Protein AF-A0A8T8WEG1-F1 (afdb_monomer)

pLDDT: mean 83.77, std 10.53, range [53.22, 94.75]

InterPro domains:
  IPR043717 Domain of unknown function DUF5658 [PF18902] (30-83)

Sequence (140 aa):
MSQRSRNYRRIRFRSVDRRNRTFLVSGLTLLVVSKIADVVTTAVGLLFIPGITELNPIAQSVFQSMGTVVGVVVFGFTVVFCTATVVELGGCELYRQTGSEAATVCLRFGAYGTLSMIYSYAAYQNAVLIADNVSIWLLL

Secondary structure (DSSP, 8-state):
--HHHHHHHHHHHHHHHHHHHHHHHHHHHHHHHHHHHHHHHHHHHHHHSTT---S-HHHHHHHHHH-HHHHHHHHHHHHHHHHHHHHHHHHHHHHHHH--HHHHHHHHHHHHHHHHHHHHHHHHHHHHHHHHHHHHHHH-

Nearest PDB structures (foldseek):
  7drw-assembly1_e  TM=4.491E-01  e=2.113E+00  Homo sapiens
  6dfk-assembly2_J  TM=4.274E-01  e=5.823E+00  Plasmodium falciparum 3D7
  6dfk-assembly1_F  TM=4.259E-01  e=5.520E+00  Plasmodium falciparum 3D7

Mean predicted aligned error: 7.97 Å

Solvent-accessible surface area (backbone atoms only — not comparable to full-atom values): 7390 Å² total; per-residue (Å²): 138,60,74,66,61,56,52,55,51,52,54,50,51,58,58,47,55,53,51,54,50,50,55,50,53,52,33,52,48,48,30,50,53,21,41,49,48,22,42,52,28,50,46,49,35,56,74,74,38,90,88,54,72,73,84,50,67,69,60,39,53,41,20,72,74,60,36,56,65,56,23,43,51,52,52,50,50,50,50,55,52,51,49,52,51,53,52,50,54,50,30,52,50,47,28,72,74,66,72,36,63,69,58,30,48,51,50,45,48,52,54,30,47,53,52,22,52,52,28,43,50,51,20,49,53,36,46,49,56,44,52,56,56,52,52,55,64,75,74,109

Structure (m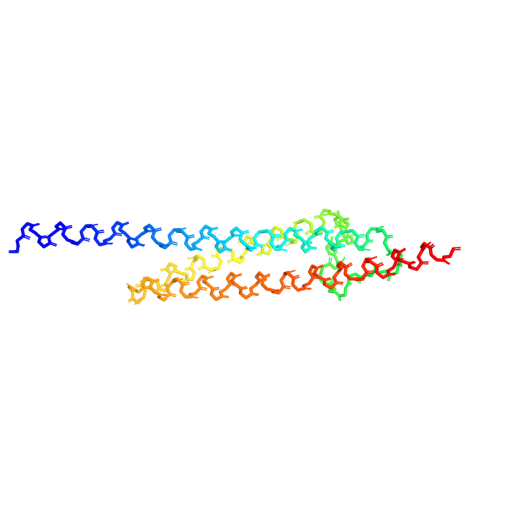mCIF, N/CA/C/O backbone):
data_AF-A0A8T8WEG1-F1
#
_entry.id   AF-A0A8T8WEG1-F1
#
loop_
_atom_site.group_PDB
_atom_site.id
_atom_site.type_symbol
_atom_site.label_atom_id
_atom_site.label_alt_id
_atom_site.label_comp_id
_atom_site.label_asym_id
_atom_site.label_entity_id
_atom_site.label_seq_id
_atom_site.pdbx_PDB_ins_code
_atom_site.Cartn_x
_atom_site.Cartn_y
_atom_site.Cartn_z
_atom_site.occupancy
_atom_site.B_iso_or_equiv
_atom_site.auth_seq_id
_atom_site.auth_comp_id
_atom_site.auth_asym_id
_atom_site.auth_atom_id
_atom_site.pdbx_PDB_model_num
ATOM 1 N N . MET A 1 1 ? -37.596 -0.923 33.090 1.00 57.31 1 MET A N 1
ATOM 2 C CA . MET A 1 1 ? -36.658 -0.638 31.972 1.00 57.31 1 MET A CA 1
ATOM 3 C C . MET A 1 1 ? -37.467 -0.483 30.677 1.00 57.31 1 MET A C 1
ATOM 5 O O . MET A 1 1 ? -38.020 -1.461 30.198 1.00 57.31 1 MET A O 1
ATOM 9 N N . SER A 1 2 ? -37.649 0.751 30.187 1.00 71.12 2 SER A N 1
ATOM 10 C CA . SER A 1 2 ? -38.663 1.121 29.174 1.00 71.12 2 SER A CA 1
ATOM 11 C C . SER A 1 2 ? -38.315 0.680 27.739 1.00 71.12 2 SER A C 1
ATOM 13 O O . SER A 1 2 ? -37.160 0.759 27.319 1.00 71.12 2 SER A O 1
ATOM 15 N N . GLN A 1 3 ? -39.321 0.266 26.957 1.00 69.06 3 GLN A N 1
ATOM 16 C CA . GLN A 1 3 ? -39.212 -0.110 25.535 1.00 69.06 3 GLN A CA 1
ATOM 17 C C . GLN A 1 3 ? -38.513 0.965 24.675 1.00 69.06 3 GLN A C 1
ATOM 19 O O . GLN A 1 3 ? -37.761 0.628 23.758 1.00 69.06 3 GLN A O 1
ATOM 24 N N . ARG A 1 4 ? -38.671 2.256 25.015 1.00 66.69 4 ARG A N 1
ATOM 25 C CA . ARG A 1 4 ? -37.979 3.368 24.335 1.00 66.69 4 ARG A CA 1
ATOM 26 C C . ARG A 1 4 ? -36.458 3.280 24.481 1.00 66.69 4 ARG A C 1
ATOM 28 O O . ARG A 1 4 ? -35.743 3.474 23.504 1.00 66.69 4 ARG A O 1
ATOM 35 N N . SER A 1 5 ? -35.955 2.904 25.658 1.00 66.00 5 SER A N 1
ATOM 36 C CA . SER A 1 5 ? -34.513 2.754 25.913 1.00 66.00 5 SER A CA 1
ATOM 37 C C . SER A 1 5 ? -33.874 1.653 25.055 1.00 66.00 5 SER A C 1
ATOM 39 O O . SER A 1 5 ? -32.745 1.814 24.588 1.00 66.00 5 SER A O 1
ATOM 41 N N . ARG A 1 6 ? -34.600 0.558 24.784 1.00 68.00 6 ARG A N 1
ATOM 42 C CA . ARG A 1 6 ? -34.120 -0.527 23.910 1.00 68.00 6 ARG A CA 1
ATOM 43 C C . ARG A 1 6 ? -34.058 -0.104 22.439 1.00 68.00 6 ARG A C 1
ATOM 45 O O . ARG A 1 6 ? -33.089 -0.441 21.762 1.00 68.00 6 ARG A O 1
ATOM 52 N N . ASN A 1 7 ? -35.037 0.668 21.963 1.00 70.44 7 ASN A N 1
ATOM 53 C CA . ASN A 1 7 ? -35.056 1.162 20.582 1.00 70.44 7 ASN A CA 1
ATOM 54 C C . ASN A 1 7 ? -33.944 2.182 20.304 1.00 70.44 7 ASN A C 1
ATOM 56 O O . ASN A 1 7 ? -33.243 2.048 19.302 1.00 70.44 7 ASN A O 1
ATOM 60 N N . TYR A 1 8 ? -33.693 3.124 21.220 1.00 62.91 8 TYR A N 1
ATOM 61 C CA . TYR A 1 8 ? -32.563 4.054 21.085 1.00 62.91 8 TYR A CA 1
ATOM 62 C C . TYR A 1 8 ? -31.212 3.330 21.023 1.00 62.91 8 TYR A C 1
ATOM 64 O O . TYR A 1 8 ? -30.354 3.691 20.216 1.00 62.91 8 TYR A O 1
ATOM 72 N N . ARG A 1 9 ? -31.032 2.271 21.826 1.00 62.31 9 ARG A N 1
ATOM 73 C CA . ARG A 1 9 ? -29.798 1.473 21.827 1.00 62.31 9 ARG A CA 1
ATOM 74 C C . ARG A 1 9 ? -29.574 0.756 20.489 1.00 62.31 9 ARG A C 1
ATOM 76 O O . ARG A 1 9 ? -28.463 0.798 19.972 1.00 62.31 9 ARG A O 1
ATOM 83 N N . ARG A 1 10 ? -30.624 0.172 19.893 1.00 62.31 10 ARG A N 1
ATOM 84 C CA . ARG A 1 10 ? -30.539 -0.485 18.572 1.00 62.31 10 ARG A CA 1
ATOM 85 C C . ARG A 1 10 ? -30.214 0.488 17.443 1.00 62.31 10 ARG A C 1
ATOM 87 O O . ARG A 1 10 ? -29.379 0.171 16.604 1.00 62.31 10 ARG A O 1
ATOM 94 N N . ILE A 1 11 ? -30.856 1.657 17.414 1.00 65.88 11 ILE A N 1
ATOM 95 C CA . ILE A 1 11 ? -30.629 2.655 16.356 1.00 65.88 11 ILE A CA 1
ATOM 96 C C . ILE A 1 11 ? -29.197 3.195 16.435 1.00 65.88 11 ILE A C 1
ATOM 98 O O . ILE A 1 11 ? -28.525 3.294 15.406 1.00 65.88 11 ILE A O 1
ATOM 102 N N . ARG A 1 12 ? -28.699 3.464 17.653 1.00 61.81 12 ARG A N 1
ATOM 103 C CA . ARG A 1 12 ? -27.315 3.902 17.863 1.00 61.81 12 ARG A CA 1
ATOM 104 C C . ARG A 1 12 ? -26.330 2.840 17.362 1.00 61.81 12 ARG A C 1
ATOM 106 O O . ARG A 1 12 ? -25.537 3.178 16.493 1.00 61.81 12 ARG A O 1
ATOM 113 N N . PHE A 1 13 ? -26.468 1.576 17.778 1.00 60.12 13 PHE A N 1
ATOM 114 C CA . PHE A 1 13 ? -25.635 0.461 17.288 1.00 60.12 13 PHE A CA 1
ATOM 115 C C . PHE A 1 13 ? -25.612 0.359 15.754 1.00 60.12 13 PHE A C 1
ATOM 117 O O . PHE A 1 13 ? -24.545 0.296 15.156 1.00 60.12 13 PHE A O 1
ATOM 124 N N . ARG A 1 14 ? -26.775 0.436 15.093 1.00 61.75 14 ARG A N 1
ATOM 125 C CA . ARG A 1 14 ? -26.871 0.321 13.624 1.00 61.75 14 ARG A CA 1
ATOM 126 C C . ARG A 1 14 ? -26.184 1.466 12.871 1.00 61.75 14 ARG A C 1
ATOM 128 O O . ARG A 1 14 ? -25.600 1.252 11.814 1.00 61.75 14 ARG A O 1
ATOM 135 N N . SER A 1 15 ? -26.287 2.694 13.384 1.00 61.50 15 SER A N 1
ATOM 136 C CA . SER A 1 15 ? -25.651 3.878 12.775 1.00 61.50 15 SER A CA 1
ATOM 137 C C . SER A 1 15 ? -24.132 3.919 12.962 1.00 61.50 15 SER A C 1
ATOM 139 O O . SER A 1 15 ? -23.415 4.582 12.214 1.00 61.50 15 SER A O 1
ATOM 141 N N . VAL A 1 16 ? -23.669 3.239 14.000 1.00 60.19 16 VAL A N 1
ATOM 142 C CA . VAL A 1 16 ? -22.292 3.228 14.463 1.00 60.19 16 VAL A CA 1
ATOM 143 C C . VAL A 1 16 ? -21.512 2.134 13.704 1.00 60.19 16 VAL A C 1
ATOM 145 O O . VAL A 1 16 ? -20.536 2.457 13.029 1.00 60.19 16 VAL A O 1
ATOM 148 N N . ASP A 1 17 ? -22.097 0.939 13.566 1.00 68.44 17 ASP A N 1
ATOM 149 C CA . ASP A 1 17 ? -21.622 -0.143 12.683 1.00 68.44 17 ASP A CA 1
ATOM 150 C C . ASP A 1 17 ? -21.486 0.302 11.207 1.00 68.44 17 ASP A C 1
ATOM 152 O O . ASP A 1 17 ? -20.470 0.080 10.542 1.00 68.44 17 ASP A O 1
ATOM 156 N N . ARG A 1 18 ? -22.465 1.070 10.699 1.00 67.75 18 ARG A N 1
ATOM 157 C CA . ARG A 1 18 ? -22.395 1.652 9.345 1.00 67.75 18 ARG A CA 1
ATOM 158 C C . ARG A 1 18 ? -21.197 2.577 9.146 1.00 67.75 18 ARG A C 1
ATOM 160 O O . ARG A 1 18 ? -20.566 2.509 8.097 1.00 67.75 18 ARG A O 1
ATOM 167 N N . ARG A 1 19 ? -20.898 3.449 10.114 1.00 67.12 19 ARG A N 1
ATOM 168 C CA . ARG A 1 19 ? -19.780 4.401 10.004 1.00 67.12 19 ARG A CA 1
ATOM 169 C C . ARG A 1 19 ? -18.447 3.673 9.969 1.00 67.12 19 ARG A C 1
ATOM 171 O O . ARG A 1 19 ? -17.616 3.979 9.120 1.00 67.12 19 ARG A O 1
ATOM 178 N N . ASN A 1 20 ? -18.280 2.684 10.840 1.00 70.50 20 ASN A N 1
ATOM 179 C CA . ASN A 1 20 ? -17.052 1.907 10.929 1.00 70.50 20 ASN A CA 1
ATOM 180 C C . ASN A 1 20 ? -16.738 1.182 9.609 1.00 70.50 20 ASN A C 1
ATOM 182 O O . ASN A 1 20 ? -15.605 1.193 9.129 1.00 70.50 20 ASN A O 1
ATOM 186 N N . ARG A 1 21 ? -17.779 0.633 8.969 1.00 74.81 21 ARG A N 1
ATOM 187 C CA . ARG A 1 21 ? -17.667 -0.034 7.671 1.00 74.81 21 ARG A CA 1
A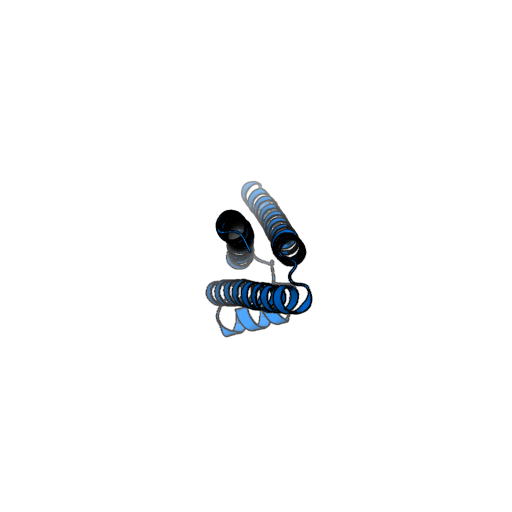TOM 188 C C . ARG A 1 21 ? -17.293 0.923 6.538 1.00 74.81 21 ARG A C 1
ATOM 190 O O . ARG A 1 21 ? -16.510 0.545 5.674 1.00 74.81 21 ARG A O 1
ATOM 197 N N . THR A 1 22 ? -17.801 2.156 6.543 1.00 76.69 22 THR A N 1
ATOM 198 C CA . THR A 1 22 ? -17.437 3.150 5.522 1.00 76.69 22 THR A CA 1
ATOM 199 C C . THR A 1 22 ? -15.956 3.516 5.592 1.00 76.69 22 THR A C 1
ATOM 201 O O . THR A 1 22 ? -15.307 3.534 4.552 1.00 76.69 22 THR A O 1
ATOM 204 N N . PHE A 1 23 ? -15.409 3.750 6.793 1.00 75.56 23 PHE A N 1
ATOM 205 C CA . PHE A 1 23 ? -13.984 4.070 6.970 1.00 75.56 23 PHE A CA 1
ATOM 206 C C . PHE A 1 23 ? -13.062 2.900 6.628 1.00 75.56 23 PHE A C 1
ATOM 208 O O . PHE A 1 23 ? -11.984 3.110 6.079 1.00 75.56 23 PHE A O 1
ATOM 215 N N . LEU A 1 24 ? -13.494 1.672 6.921 1.00 80.25 24 LEU A N 1
ATOM 216 C CA . LEU A 1 24 ? -12.780 0.467 6.509 1.00 80.25 24 LEU A CA 1
ATOM 217 C C . LEU A 1 24 ? -12.695 0.385 4.984 1.00 80.25 24 LEU A C 1
ATOM 219 O O . LEU A 1 24 ? -11.605 0.256 4.436 1.00 80.25 24 LEU A O 1
ATOM 223 N N . VAL A 1 25 ? -13.835 0.496 4.294 1.00 84.88 25 VAL A N 1
ATOM 224 C CA . VAL A 1 25 ? -13.878 0.366 2.831 1.00 84.88 25 VAL A CA 1
ATOM 225 C C . VAL A 1 25 ? -13.096 1.491 2.165 1.00 84.88 25 VAL A C 1
ATOM 227 O O . VAL A 1 25 ? -12.301 1.214 1.272 1.00 84.88 25 VAL A O 1
ATOM 230 N N . SER A 1 26 ? -13.272 2.743 2.594 1.00 86.56 26 SER A N 1
ATOM 231 C CA . SER A 1 26 ? -12.564 3.872 1.984 1.00 86.56 26 SER A CA 1
ATOM 232 C C . SER A 1 26 ? -11.058 3.828 2.249 1.00 86.56 26 SER A C 1
ATOM 234 O O . SER A 1 26 ? -10.285 4.020 1.314 1.00 86.56 26 SER A O 1
ATOM 236 N N . GLY A 1 27 ? -10.635 3.518 3.479 1.00 86.44 27 GLY A N 1
ATOM 237 C CA . GLY A 1 27 ? -9.221 3.407 3.845 1.00 86.44 27 GLY A CA 1
ATOM 238 C C . GLY A 1 27 ? -8.514 2.271 3.109 1.00 86.44 27 GLY A C 1
ATOM 239 O O . GLY A 1 27 ? -7.457 2.486 2.521 1.00 86.44 27 GLY A O 1
ATOM 240 N N . LEU A 1 28 ? -9.131 1.088 3.057 1.00 88.88 28 LEU A N 1
ATOM 241 C CA . LEU A 1 28 ? -8.589 -0.047 2.311 1.00 88.88 28 LEU A CA 1
ATOM 242 C C . LEU A 1 28 ? -8.547 0.234 0.805 1.00 88.88 28 LEU A C 1
ATOM 244 O O . LEU A 1 28 ? -7.560 -0.086 0.153 1.00 88.88 28 LEU A O 1
ATOM 248 N N . THR A 1 29 ? -9.586 0.865 0.251 1.00 91.19 29 THR A N 1
ATOM 249 C CA . THR A 1 29 ? -9.605 1.245 -1.171 1.00 91.19 29 THR A CA 1
ATOM 250 C C . THR A 1 29 ? -8.459 2.199 -1.493 1.00 91.19 29 THR A C 1
ATOM 252 O O . THR A 1 29 ? -7.748 1.994 -2.471 1.00 91.19 29 THR A O 1
ATOM 255 N N . LEU A 1 30 ? -8.238 3.213 -0.653 1.00 91.44 30 LEU A N 1
ATOM 256 C CA . LEU A 1 30 ? -7.162 4.186 -0.832 1.00 91.44 30 LEU A CA 1
ATOM 257 C C . LEU A 1 30 ? -5.771 3.526 -0.729 1.00 91.44 30 LEU A C 1
ATOM 259 O O . LEU A 1 30 ? -4.887 3.826 -1.534 1.00 91.44 30 LEU A O 1
ATOM 263 N N . LEU A 1 31 ? -5.606 2.559 0.178 1.00 91.81 31 LEU A N 1
ATOM 264 C CA . LEU A 1 31 ? -4.392 1.744 0.287 1.00 91.81 31 LEU A CA 1
ATOM 265 C C . LEU A 1 31 ? -4.148 0.902 -0.970 1.00 91.81 31 LEU A C 1
ATOM 267 O O . LEU A 1 31 ? -3.039 0.878 -1.495 1.00 91.81 31 LEU A O 1
ATOM 271 N N . VAL A 1 32 ? -5.183 0.228 -1.472 1.00 92.12 32 VAL A N 1
ATOM 272 C CA . VAL A 1 32 ? -5.087 -0.602 -2.678 1.00 92.12 32 VAL A CA 1
ATOM 273 C C . VAL A 1 32 ? -4.730 0.254 -3.890 1.00 92.12 32 VAL A C 1
ATOM 275 O O . VAL A 1 32 ? -3.807 -0.088 -4.620 1.00 92.12 32 VAL A O 1
ATOM 278 N N . VAL A 1 33 ? -5.414 1.383 -4.091 1.00 94.00 33 VAL A N 1
ATOM 279 C CA . VAL A 1 33 ? -5.167 2.274 -5.235 1.00 94.00 33 VAL A CA 1
ATOM 280 C C . VAL A 1 33 ? -3.753 2.850 -5.192 1.00 94.00 33 VAL A C 1
ATOM 282 O O . VAL A 1 33 ? -3.041 2.783 -6.193 1.00 94.00 33 VAL A O 1
ATOM 285 N N . SER A 1 34 ? -3.318 3.365 -4.038 1.00 91.75 34 SER A N 1
ATOM 286 C CA . SER A 1 34 ? -1.955 3.892 -3.886 1.00 91.75 34 SER A CA 1
ATOM 287 C C . SER A 1 34 ? -0.898 2.807 -4.092 1.00 91.75 34 SER A C 1
ATOM 289 O O . SER A 1 34 ? 0.106 3.053 -4.757 1.00 91.75 34 SER A O 1
ATOM 291 N N . LYS A 1 35 ? -1.145 1.579 -3.616 1.00 92.75 35 LYS A N 1
ATOM 292 C CA . LYS A 1 35 ? -0.221 0.467 -3.844 1.00 92.75 35 LYS A CA 1
ATOM 293 C C . LYS A 1 35 ? -0.196 -0.006 -5.295 1.00 92.75 35 LYS A C 1
ATOM 295 O O . LYS A 1 35 ? 0.868 -0.375 -5.775 1.00 92.75 35 LYS A O 1
ATOM 300 N N . ILE A 1 36 ? -1.323 0.012 -6.006 1.00 92.19 36 ILE A N 1
ATOM 301 C CA . ILE A 1 36 ? -1.352 -0.288 -7.445 1.00 92.19 36 ILE A CA 1
ATOM 302 C C . ILE A 1 36 ? -0.516 0.740 -8.211 1.00 92.19 36 ILE A C 1
ATOM 304 O O . ILE A 1 36 ? 0.282 0.347 -9.056 1.00 92.19 36 ILE A O 1
ATOM 308 N N . ALA A 1 37 ? -0.655 2.033 -7.901 1.00 91.69 37 ALA A N 1
ATOM 309 C CA . ALA A 1 37 ? 0.153 3.077 -8.530 1.00 91.69 37 ALA A CA 1
ATOM 310 C C . ALA A 1 37 ? 1.657 2.861 -8.284 1.00 91.69 37 ALA A C 1
ATOM 312 O O . ALA A 1 37 ? 2.455 2.917 -9.220 1.00 91.69 37 ALA A O 1
ATOM 313 N N . ASP A 1 38 ? 2.034 2.540 -7.047 1.00 91.94 38 ASP A N 1
ATOM 314 C CA . ASP A 1 38 ? 3.405 2.176 -6.676 1.00 91.94 38 ASP A CA 1
ATOM 315 C C . ASP A 1 38 ? 3.900 0.956 -7.471 1.00 91.94 38 ASP A C 1
ATOM 317 O O . ASP A 1 38 ? 4.881 1.053 -8.197 1.00 91.94 38 ASP A O 1
ATOM 321 N N . VAL A 1 39 ? 3.152 -0.152 -7.466 1.00 90.69 39 VAL A N 1
ATOM 322 C CA . VAL A 1 39 ? 3.476 -1.380 -8.218 1.00 90.69 39 VAL A CA 1
ATOM 323 C C . VAL A 1 39 ? 3.672 -1.112 -9.709 1.00 90.69 39 VAL A C 1
ATOM 325 O O . VAL A 1 39 ? 4.640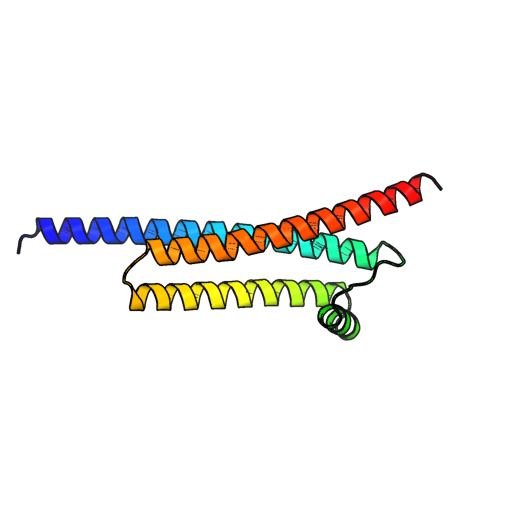 -1.593 -10.296 1.00 90.69 39 VAL A O 1
ATOM 328 N N . VAL A 1 40 ? 2.771 -0.346 -10.330 1.00 90.62 40 VAL A N 1
ATOM 329 C CA . VAL A 1 40 ? 2.854 -0.017 -11.758 1.00 90.62 40 VAL A CA 1
ATOM 330 C C . VAL A 1 40 ? 4.100 0.814 -12.042 1.00 90.62 40 VAL A C 1
ATOM 332 O O . VAL A 1 40 ? 4.861 0.474 -12.943 1.00 90.62 40 VAL A O 1
ATOM 335 N N . THR A 1 41 ? 4.337 1.874 -11.271 1.00 88.81 41 THR A N 1
ATOM 336 C CA . THR A 1 41 ? 5.496 2.752 -11.484 1.00 88.81 41 THR A CA 1
ATOM 337 C C . THR A 1 41 ? 6.818 2.030 -11.219 1.00 88.81 41 THR A C 1
ATOM 339 O O . THR A 1 41 ? 7.746 2.175 -12.009 1.00 88.81 41 THR A O 1
ATOM 342 N N . THR A 1 42 ? 6.902 1.172 -10.199 1.00 89.56 42 THR A N 1
ATOM 343 C CA . THR A 1 42 ? 8.079 0.323 -9.955 1.00 89.56 42 THR 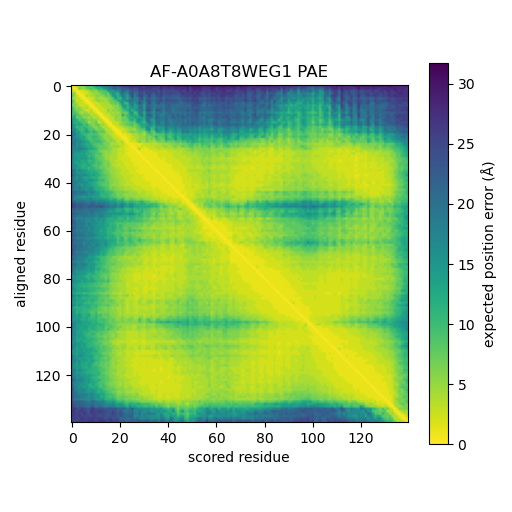A CA 1
ATOM 344 C C . THR A 1 42 ? 8.312 -0.657 -11.101 1.00 89.56 42 THR A C 1
ATOM 346 O O . THR A 1 42 ? 9.426 -0.753 -11.612 1.00 89.56 42 THR A O 1
ATOM 349 N N . ALA A 1 43 ? 7.272 -1.367 -11.549 1.00 88.44 43 ALA A N 1
ATOM 350 C CA . ALA A 1 43 ? 7.400 -2.321 -12.646 1.00 88.44 43 ALA A CA 1
ATOM 351 C C . ALA A 1 43 ? 7.839 -1.631 -13.945 1.00 88.44 43 ALA A C 1
ATOM 353 O O . ALA A 1 43 ? 8.730 -2.129 -14.627 1.00 88.44 43 ALA A O 1
ATOM 354 N N . VAL A 1 44 ? 7.260 -0.469 -14.267 1.00 87.56 44 VAL A N 1
ATOM 355 C CA . VAL A 1 44 ? 7.652 0.320 -15.442 1.00 87.56 44 VAL A CA 1
ATOM 356 C C . VAL A 1 44 ? 9.104 0.786 -15.324 1.00 87.56 44 VAL A C 1
ATOM 358 O O . VAL A 1 44 ? 9.876 0.586 -16.260 1.00 87.56 44 VAL A O 1
ATOM 361 N N . GLY A 1 45 ? 9.498 1.346 -14.177 1.00 86.19 45 GLY A N 1
ATOM 362 C CA . GLY A 1 45 ? 10.864 1.820 -13.954 1.00 86.19 45 GLY A CA 1
ATOM 363 C C . GLY A 1 45 ? 11.906 0.710 -14.107 1.00 86.19 45 GLY A C 1
ATOM 364 O O . GLY A 1 45 ? 12.890 0.891 -14.815 1.00 86.19 45 GLY A O 1
ATOM 365 N N . LEU A 1 46 ? 11.656 -0.463 -13.519 1.00 86.81 46 LEU A N 1
ATOM 366 C CA . LEU A 1 46 ? 12.587 -1.595 -13.567 1.00 86.81 46 LEU A CA 1
ATOM 367 C C . LEU A 1 46 ? 12.648 -2.294 -14.933 1.00 86.81 46 LEU A C 1
ATOM 369 O O . LEU A 1 46 ? 13.669 -2.891 -15.261 1.00 86.81 46 LEU A O 1
ATOM 373 N N . LEU A 1 47 ? 11.562 -2.283 -15.711 1.00 86.62 47 LEU A N 1
ATOM 374 C CA . LEU A 1 47 ? 11.522 -2.960 -17.011 1.00 86.62 47 LEU A CA 1
ATOM 375 C C . LEU A 1 47 ? 12.066 -2.106 -18.152 1.00 86.62 47 LEU A C 1
ATOM 377 O O . LEU A 1 47 ? 12.693 -2.645 -19.061 1.00 86.62 47 LEU A O 1
ATOM 381 N N . PHE A 1 48 ? 11.773 -0.806 -18.140 1.00 82.56 48 PHE A N 1
ATOM 382 C CA . PHE A 1 48 ? 11.987 0.049 -19.307 1.00 82.56 48 PHE A CA 1
ATOM 383 C C . PHE A 1 48 ? 13.156 1.019 -19.158 1.00 82.56 48 PHE A C 1
ATOM 385 O O . PHE A 1 48 ? 13.584 1.578 -20.164 1.00 82.56 48 PHE A O 1
ATOM 392 N N . ILE A 1 49 ? 13.695 1.213 -17.948 1.00 80.12 49 ILE A N 1
ATOM 393 C CA . ILE A 1 49 ? 14.790 2.161 -17.723 1.00 80.12 49 ILE A CA 1
ATOM 394 C C . ILE A 1 49 ? 16.072 1.397 -17.390 1.00 80.12 49 ILE A C 1
ATOM 396 O O . ILE A 1 49 ? 16.220 0.880 -16.278 1.00 80.12 49 ILE A O 1
ATOM 400 N N . PRO A 1 50 ? 17.023 1.315 -18.336 1.00 75.06 50 PRO A N 1
ATOM 401 C CA . PRO A 1 50 ? 18.277 0.620 -18.101 1.00 75.06 50 PRO A CA 1
ATOM 402 C C . PRO A 1 50 ? 19.072 1.306 -16.982 1.00 75.06 50 PRO A C 1
ATOM 404 O O . PRO A 1 50 ? 19.237 2.522 -16.975 1.00 75.06 50 PRO A O 1
ATOM 407 N N . GLY A 1 51 ? 19.576 0.511 -16.036 1.00 74.19 51 GLY A N 1
ATOM 408 C CA . GLY A 1 51 ? 20.384 0.991 -14.909 1.00 74.19 51 GLY A CA 1
ATOM 409 C C . GLY A 1 51 ? 19.602 1.310 -13.631 1.00 74.19 51 GLY A C 1
ATOM 410 O O . GLY A 1 51 ? 20.229 1.476 -12.587 1.00 74.19 51 GLY A O 1
ATOM 411 N N . ILE A 1 52 ? 18.263 1.328 -13.661 1.00 78.00 52 ILE A N 1
ATOM 412 C CA . ILE A 1 52 ? 17.460 1.394 -12.433 1.00 78.00 52 ILE A CA 1
ATOM 413 C C . ILE A 1 52 ? 17.357 -0.006 -11.825 1.00 78.00 52 ILE A C 1
ATOM 415 O O . ILE A 1 52 ? 16.900 -0.954 -12.462 1.00 78.00 52 ILE A O 1
ATOM 419 N N . THR A 1 53 ? 17.765 -0.131 -10.564 1.00 79.94 53 THR A N 1
ATOM 420 C CA . THR A 1 53 ? 17.662 -1.372 -9.791 1.00 79.94 53 THR A CA 1
ATOM 421 C C . THR A 1 53 ? 16.930 -1.136 -8.482 1.00 79.94 53 THR A C 1
ATOM 423 O O . THR A 1 53 ? 17.085 -0.087 -7.859 1.00 79.94 53 THR A O 1
ATOM 426 N N . GLU A 1 54 ? 16.184 -2.144 -8.034 1.00 81.88 54 GLU A N 1
ATOM 427 C CA . GLU A 1 54 ? 15.528 -2.131 -6.729 1.00 81.88 54 GLU A CA 1
ATOM 428 C C . GLU A 1 54 ? 16.572 -2.023 -5.605 1.00 81.88 54 GLU A C 1
ATOM 430 O O . GLU A 1 54 ? 17.460 -2.869 -5.496 1.00 81.88 54 GLU A O 1
ATOM 435 N N . LEU A 1 55 ? 16.463 -0.984 -4.770 1.00 83.62 55 LEU A N 1
ATOM 436 C CA . LEU A 1 55 ? 17.391 -0.738 -3.656 1.00 83.62 55 LEU A CA 1
ATOM 437 C C . LEU A 1 55 ? 17.133 -1.658 -2.459 1.00 83.62 55 LEU A C 1
ATOM 439 O O . LEU A 1 55 ? 18.025 -1.880 -1.642 1.00 83.62 55 LEU A O 1
ATOM 443 N N . ASN A 1 56 ? 15.910 -2.173 -2.321 1.00 82.06 56 ASN A N 1
ATOM 444 C CA . ASN A 1 56 ? 15.565 -3.079 -1.239 1.00 82.06 56 ASN A CA 1
ATOM 445 C C . ASN A 1 56 ? 16.078 -4.500 -1.557 1.00 82.06 56 ASN A C 1
ATOM 447 O O . ASN A 1 56 ? 15.530 -5.149 -2.452 1.00 82.06 56 ASN A O 1
ATOM 451 N N . PRO A 1 57 ? 17.057 -5.039 -0.800 1.00 83.88 57 PRO A N 1
ATOM 452 C CA . PRO A 1 57 ? 17.665 -6.337 -1.101 1.00 83.88 57 PRO A CA 1
ATOM 453 C C . PRO A 1 57 ? 16.664 -7.496 -1.004 1.00 83.88 57 PRO A C 1
ATOM 455 O O . PRO A 1 57 ? 16.774 -8.484 -1.729 1.00 83.88 57 PRO A O 1
ATOM 458 N N . ILE A 1 58 ? 15.648 -7.369 -0.143 1.00 86.12 58 ILE A N 1
ATOM 459 C CA . ILE A 1 58 ? 14.592 -8.377 -0.011 1.00 86.12 58 ILE A CA 1
ATOM 460 C C . ILE A 1 58 ? 13.737 -8.382 -1.277 1.00 86.12 58 ILE A C 1
ATOM 462 O O . ILE A 1 58 ? 13.547 -9.436 -1.883 1.00 86.12 58 ILE A O 1
ATOM 466 N N . ALA A 1 59 ? 13.265 -7.213 -1.711 1.00 82.38 59 ALA A N 1
ATOM 467 C CA . ALA A 1 59 ? 12.467 -7.093 -2.929 1.00 82.38 59 ALA A CA 1
ATOM 468 C C . ALA A 1 59 ? 13.267 -7.538 -4.163 1.00 82.38 59 ALA A C 1
ATOM 470 O O . ALA A 1 59 ? 12.770 -8.320 -4.970 1.00 82.38 59 ALA A O 1
ATOM 471 N N . GLN A 1 60 ? 14.545 -7.162 -4.242 1.00 85.75 60 GLN A N 1
ATOM 472 C CA . GLN A 1 60 ? 15.445 -7.599 -5.304 1.00 85.75 60 GLN A CA 1
ATOM 473 C C . GLN A 1 60 ? 15.566 -9.131 -5.372 1.00 85.75 60 GLN A C 1
ATOM 475 O O . GLN A 1 60 ? 15.458 -9.699 -6.458 1.00 85.75 60 GLN A O 1
ATOM 480 N N . SER A 1 61 ? 15.719 -9.816 -4.232 1.00 86.56 61 SER A N 1
ATOM 481 C CA . SER A 1 61 ? 15.786 -11.287 -4.192 1.00 86.56 61 SER A CA 1
ATOM 482 C C . SER A 1 61 ? 14.501 -11.958 -4.705 1.00 86.56 61 SER A C 1
ATOM 484 O O . SER A 1 61 ? 14.541 -12.964 -5.421 1.00 86.56 61 SER A O 1
ATOM 486 N N . VAL A 1 62 ? 13.343 -11.365 -4.405 1.00 86.19 62 VAL A N 1
ATOM 487 C CA . VAL A 1 62 ? 12.039 -11.838 -4.885 1.00 86.19 62 VAL A CA 1
ATOM 488 C C . VAL A 1 62 ? 11.919 -11.620 -6.395 1.00 86.19 62 VAL A C 1
ATOM 490 O O . VAL A 1 62 ? 11.469 -12.505 -7.118 1.00 86.19 62 VAL A O 1
ATOM 493 N N . PHE A 1 63 ? 12.374 -10.475 -6.902 1.00 88.25 63 PHE A N 1
ATOM 494 C CA . PHE A 1 63 ? 12.307 -10.157 -8.331 1.00 88.25 63 PHE A CA 1
ATOM 495 C C . PHE A 1 63 ? 13.246 -11.039 -9.155 1.00 88.25 63 PHE A C 1
ATOM 497 O O . PHE A 1 63 ? 12.884 -11.457 -10.251 1.00 88.25 63 PHE A O 1
ATOM 504 N N . GLN A 1 64 ? 14.418 -11.379 -8.617 1.00 85.75 64 GLN A N 1
ATOM 505 C CA .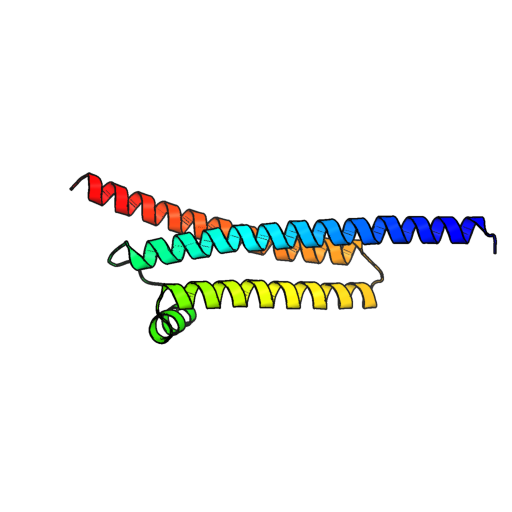 GLN A 1 64 ? 15.353 -12.304 -9.260 1.00 85.75 64 GLN A CA 1
ATOM 506 C C . GLN A 1 64 ? 14.820 -13.740 -9.305 1.00 85.75 64 GLN A C 1
ATOM 508 O O . GLN A 1 64 ? 15.048 -14.442 -10.285 1.00 85.75 64 GLN A O 1
ATOM 513 N N . SER A 1 65 ? 14.105 -14.179 -8.267 1.00 88.69 65 SER A N 1
ATOM 514 C CA . SER A 1 65 ? 13.581 -15.550 -8.188 1.00 88.69 65 SER A CA 1
ATOM 515 C C . SER A 1 65 ? 12.279 -15.758 -8.966 1.00 88.69 65 SER A C 1
ATOM 517 O O . SER A 1 65 ? 12.083 -16.824 -9.544 1.00 88.69 65 SER A O 1
ATOM 519 N N . MET A 1 66 ? 11.392 -14.760 -9.000 1.00 87.69 66 MET A N 1
ATOM 520 C CA . MET A 1 66 ? 10.054 -14.880 -9.603 1.00 87.69 66 MET A CA 1
ATOM 521 C C . MET A 1 66 ? 9.904 -14.117 -10.929 1.00 87.69 66 MET A C 1
ATOM 523 O O . MET A 1 66 ? 8.892 -14.265 -11.612 1.00 87.69 66 MET A O 1
ATOM 527 N N . GLY A 1 67 ? 10.890 -13.296 -11.293 1.00 87.56 67 GLY A N 1
ATOM 528 C CA . GLY A 1 67 ? 10.786 -12.295 -12.351 1.00 87.56 67 GLY A CA 1
ATOM 529 C C . GLY A 1 67 ? 10.174 -10.988 -11.838 1.00 87.56 67 GLY A C 1
ATOM 530 O O . GLY A 1 67 ? 9.303 -10.990 -10.969 1.00 87.56 67 GLY A O 1
ATOM 531 N N . THR A 1 68 ? 10.613 -9.854 -12.392 1.00 85.62 68 THR A N 1
ATOM 532 C CA . THR A 1 68 ? 10.267 -8.506 -11.906 1.00 85.62 68 THR A CA 1
ATOM 533 C C . THR A 1 68 ? 8.760 -8.275 -11.805 1.00 85.62 68 THR A C 1
ATOM 535 O O . THR A 1 68 ? 8.270 -7.903 -10.746 1.00 85.62 68 THR A O 1
ATOM 538 N N . VAL A 1 69 ? 7.993 -8.544 -12.868 1.00 86.38 69 VAL A N 1
ATOM 539 C CA . VAL A 1 69 ? 6.540 -8.276 -12.877 1.00 86.38 69 VAL A CA 1
ATOM 540 C C . VAL A 1 69 ? 5.810 -9.106 -11.826 1.00 86.38 69 VAL A C 1
ATOM 542 O O . VAL A 1 69 ? 5.051 -8.568 -11.022 1.00 86.38 69 VAL A O 1
ATOM 545 N N . VAL A 1 70 ? 6.056 -10.418 -11.810 1.00 86.88 70 VAL A N 1
ATOM 546 C CA . VAL A 1 70 ? 5.400 -11.337 -10.872 1.00 86.88 70 VAL A CA 1
ATOM 547 C C . VAL A 1 70 ? 5.817 -11.009 -9.442 1.00 86.88 70 VAL A C 1
ATOM 549 O O . VAL A 1 70 ? 4.963 -10.917 -8.564 1.00 86.88 70 VAL A O 1
ATOM 552 N N . GLY A 1 71 ? 7.106 -10.763 -9.215 1.00 86.94 71 GLY A N 1
ATOM 553 C CA . GLY A 1 71 ? 7.646 -10.415 -7.910 1.00 86.94 71 GLY A CA 1
ATOM 554 C C . GLY A 1 71 ? 7.057 -9.119 -7.350 1.00 86.94 71 GLY A C 1
ATOM 555 O O . GLY A 1 71 ? 6.619 -9.109 -6.202 1.00 86.94 71 GLY A O 1
ATOM 556 N N . VAL A 1 72 ? 6.963 -8.050 -8.152 1.00 87.75 72 VAL A N 1
ATOM 557 C CA . VAL A 1 72 ? 6.375 -6.767 -7.717 1.00 87.75 72 VAL A CA 1
ATOM 558 C C . VAL A 1 72 ? 4.888 -6.941 -7.376 1.00 87.75 72 VAL A C 1
ATOM 560 O O . VAL A 1 72 ? 4.434 -6.438 -6.347 1.00 87.75 72 VAL A O 1
ATOM 563 N N . VAL A 1 73 ? 4.131 -7.698 -8.180 1.00 90.12 73 VAL A N 1
ATOM 564 C CA . VAL A 1 73 ? 2.703 -7.962 -7.922 1.00 90.12 73 VAL A CA 1
ATOM 565 C C . VAL A 1 73 ? 2.506 -8.795 -6.656 1.00 90.12 73 VAL A C 1
ATOM 567 O O . VAL A 1 73 ? 1.705 -8.420 -5.799 1.00 90.12 73 VAL A O 1
ATOM 570 N N . VAL A 1 74 ? 3.244 -9.899 -6.502 1.00 90.31 74 VAL A N 1
ATOM 571 C CA . VAL A 1 74 ? 3.154 -10.778 -5.324 1.00 90.31 74 VAL A CA 1
ATOM 572 C C . VAL A 1 74 ? 3.550 -10.024 -4.061 1.00 90.31 74 VAL A C 1
ATOM 574 O O . VAL A 1 74 ? 2.845 -10.098 -3.052 1.00 90.31 74 VAL A O 1
ATOM 577 N N . PHE A 1 75 ? 4.639 -9.257 -4.112 1.00 88.12 75 PHE A N 1
ATOM 578 C CA . PHE A 1 75 ? 5.097 -8.469 -2.977 1.00 88.12 75 PHE A CA 1
ATOM 579 C C . PHE A 1 75 ? 4.084 -7.374 -2.621 1.00 88.12 75 PHE A C 1
ATOM 581 O O . PHE A 1 75 ? 3.713 -7.226 -1.457 1.00 88.12 75 PHE A O 1
ATOM 588 N N . GLY A 1 76 ? 3.556 -6.661 -3.622 1.00 89.00 76 GLY A N 1
ATOM 589 C CA . GLY A 1 76 ? 2.525 -5.643 -3.429 1.00 89.00 76 GLY A CA 1
ATOM 590 C C . GLY A 1 76 ? 1.242 -6.201 -2.813 1.00 89.00 76 GLY A C 1
ATOM 591 O O . GLY A 1 76 ? 0.739 -5.641 -1.836 1.00 89.00 76 GLY A O 1
ATOM 592 N N . PHE A 1 77 ? 0.756 -7.335 -3.322 1.00 91.25 77 PHE A N 1
ATOM 593 C CA . PHE A 1 77 ? -0.406 -8.031 -2.773 1.00 91.25 77 PHE A CA 1
ATOM 594 C C . PHE A 1 77 ? -0.170 -8.486 -1.330 1.00 91.25 77 PHE A C 1
ATOM 596 O O . PHE A 1 77 ? -1.005 -8.236 -0.461 1.00 91.25 77 PHE A O 1
ATOM 603 N N . THR A 1 78 ? 0.983 -9.104 -1.062 1.00 92.88 78 THR A N 1
ATOM 604 C CA . THR A 1 78 ? 1.350 -9.602 0.272 1.00 92.88 78 THR A CA 1
ATOM 605 C C . THR A 1 78 ? 1.353 -8.475 1.294 1.00 92.88 78 THR A C 1
ATOM 607 O O . THR A 1 78 ? 0.791 -8.621 2.376 1.00 92.88 78 THR A O 1
ATOM 610 N N . VAL A 1 79 ? 1.928 -7.324 0.943 1.00 91.00 79 VAL A N 1
ATOM 611 C CA . VAL A 1 79 ? 1.965 -6.153 1.823 1.00 91.00 79 VAL A CA 1
ATOM 612 C C . VAL A 1 79 ? 0.554 -5.658 2.145 1.00 91.00 79 VAL A C 1
ATOM 614 O O . VAL A 1 79 ? 0.222 -5.525 3.320 1.00 91.00 79 VAL A O 1
ATOM 617 N N . VAL A 1 80 ? -0.307 -5.463 1.139 1.00 93.31 80 VAL A N 1
ATOM 618 C CA . VAL A 1 80 ? -1.698 -5.020 1.361 1.00 93.31 80 VAL A CA 1
ATOM 619 C C . VAL A 1 80 ? -2.468 -6.020 2.219 1.00 93.31 80 VAL A C 1
ATOM 621 O O . VAL A 1 80 ? -3.158 -5.620 3.156 1.00 93.31 80 VAL A O 1
ATOM 624 N N . PHE A 1 81 ? -2.332 -7.315 1.932 1.00 94.38 81 PHE A N 1
ATOM 625 C CA . PHE A 1 81 ? -3.006 -8.377 2.671 1.00 94.38 81 PHE A CA 1
ATOM 626 C C . PHE A 1 81 ? -2.558 -8.435 4.138 1.00 94.38 81 PHE A C 1
ATOM 628 O O . PHE A 1 81 ? -3.398 -8.464 5.043 1.00 94.38 81 PHE A O 1
ATOM 635 N N . CYS A 1 82 ? -1.247 -8.399 4.390 1.00 94.19 82 CYS A N 1
ATOM 636 C CA . CYS A 1 82 ? -0.685 -8.385 5.739 1.00 94.19 82 CYS A CA 1
ATOM 637 C C . CYS A 1 82 ? -1.110 -7.130 6.506 1.00 94.19 82 CYS A C 1
ATOM 639 O O . CYS A 1 82 ? -1.559 -7.240 7.645 1.00 94.19 82 CYS A O 1
ATOM 641 N N . THR A 1 83 ? -1.040 -5.950 5.883 1.00 92.25 83 THR A N 1
ATOM 642 C CA . THR A 1 83 ? -1.503 -4.697 6.491 1.00 92.25 83 THR A CA 1
ATOM 643 C C . THR A 1 83 ? -2.978 -4.775 6.858 1.00 92.25 83 THR A C 1
ATOM 645 O O . THR A 1 83 ? -3.321 -4.502 8.005 1.00 92.25 83 THR A O 1
ATOM 648 N N . ALA A 1 84 ? -3.846 -5.165 5.921 1.00 92.12 84 ALA A N 1
ATOM 649 C CA . ALA A 1 84 ? -5.276 -5.287 6.184 1.00 92.12 84 ALA A CA 1
ATOM 650 C C . ALA A 1 84 ? -5.532 -6.263 7.340 1.00 92.12 84 ALA A C 1
ATOM 652 O O . ALA A 1 84 ? -6.244 -5.939 8.283 1.00 92.12 84 ALA A O 1
ATOM 653 N N . THR A 1 85 ? -4.871 -7.420 7.334 1.00 93.31 85 THR A N 1
ATOM 654 C CA . THR A 1 85 ? -5.013 -8.417 8.402 1.00 93.31 85 THR A CA 1
ATOM 655 C C . THR A 1 85 ? -4.599 -7.856 9.763 1.00 93.31 85 THR A C 1
ATOM 657 O O . THR A 1 85 ? -5.360 -7.952 10.723 1.00 93.31 85 THR A O 1
ATOM 660 N N . VAL A 1 86 ? -3.425 -7.225 9.861 1.00 94.75 86 VAL A N 1
ATOM 661 C CA . VAL A 1 86 ? -2.913 -6.665 11.124 1.00 94.75 86 VAL A CA 1
ATOM 662 C C . VAL A 1 86 ? -3.802 -5.532 11.635 1.00 94.75 86 VAL A C 1
ATOM 664 O O . VAL A 1 86 ? -4.137 -5.505 12.818 1.00 94.75 86 VAL A O 1
ATOM 667 N N . VAL A 1 87 ? -4.210 -4.614 10.758 1.00 93.19 87 VAL A N 1
ATOM 668 C CA . VAL A 1 87 ? -5.046 -3.465 11.132 1.00 93.19 87 VAL A CA 1
ATOM 669 C C . VAL A 1 87 ? -6.429 -3.919 11.583 1.00 93.19 87 VAL A C 1
ATOM 671 O O . VAL A 1 87 ? -6.942 -3.413 12.580 1.00 93.19 87 VAL A O 1
ATOM 674 N N . GLU A 1 88 ? -7.029 -4.892 10.899 1.00 90.12 88 GLU A N 1
ATOM 675 C CA . GLU A 1 88 ? -8.361 -5.382 11.247 1.00 90.12 88 GLU A CA 1
ATOM 676 C C . GLU A 1 88 ? -8.352 -6.247 12.511 1.00 90.12 88 GLU A C 1
ATOM 678 O O . GLU A 1 88 ? -9.197 -6.047 13.38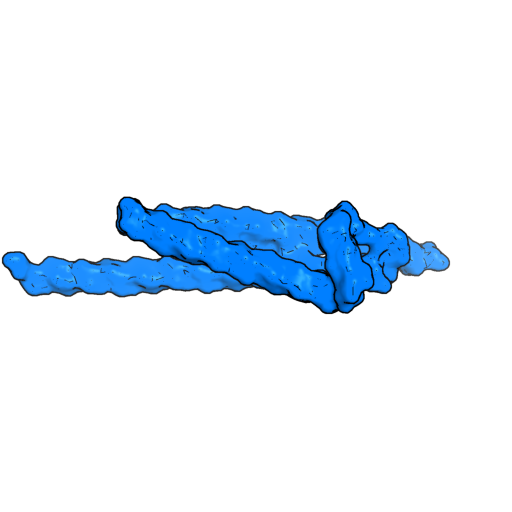5 1.00 90.12 88 GLU A O 1
ATOM 683 N N . LEU A 1 89 ? -7.371 -7.142 12.678 1.00 92.94 89 LEU A N 1
ATOM 684 C CA . LEU A 1 89 ? -7.213 -7.905 13.922 1.00 92.94 89 LEU A CA 1
ATOM 685 C C . LEU A 1 89 ? -6.910 -6.981 15.107 1.00 92.94 89 LEU A C 1
ATOM 687 O O . LEU A 1 89 ? -7.531 -7.111 16.163 1.00 92.94 89 LEU A O 1
ATOM 691 N N . GLY A 1 90 ? -6.022 -6.003 14.917 1.00 91.31 90 GLY A N 1
ATOM 692 C CA . GLY A 1 90 ? -5.729 -4.979 15.917 1.00 91.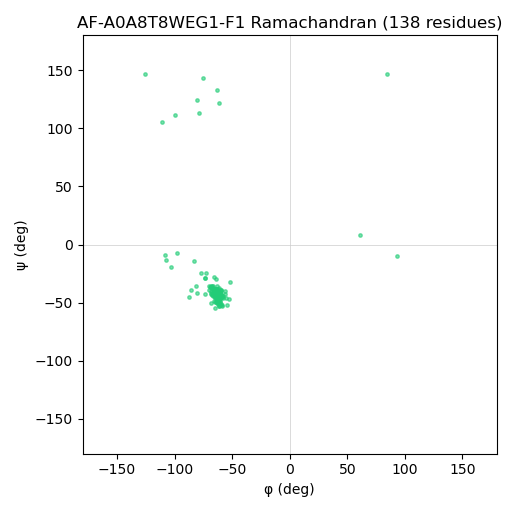31 90 GLY A CA 1
ATOM 693 C C . GLY A 1 90 ? -6.953 -4.124 16.246 1.00 91.31 90 GLY A C 1
ATOM 694 O O . GLY A 1 90 ? -7.205 -3.827 17.409 1.00 91.31 90 GLY A O 1
ATOM 695 N N . GLY A 1 91 ? -7.767 -3.786 15.246 1.00 89.31 91 GLY A N 1
ATOM 696 C CA . GLY A 1 91 ? -9.012 -3.046 15.426 1.00 89.31 91 GLY A CA 1
ATOM 697 C C . GLY A 1 91 ? -10.069 -3.820 16.215 1.00 89.31 91 GLY A C 1
ATOM 698 O O . GLY A 1 91 ? -10.728 -3.239 17.082 1.00 89.31 91 GLY A O 1
ATOM 699 N N . CYS A 1 92 ? -10.203 -5.123 15.947 1.00 88.88 92 CYS A N 1
ATOM 700 C CA . CYS A 1 92 ? -11.069 -6.033 16.697 1.00 88.88 92 CYS A CA 1
ATOM 701 C C . CYS A 1 92 ? -10.627 -6.154 18.157 1.00 88.88 92 CYS A C 1
ATOM 703 O O . CYS A 1 92 ? -11.456 -6.033 19.060 1.00 88.88 92 CYS A O 1
ATOM 705 N N . GLU A 1 93 ? -9.330 -6.342 18.399 1.00 91.94 93 GLU A N 1
ATOM 706 C CA . GLU A 1 93 ? -8.790 -6.453 19.754 1.00 91.94 93 GLU A CA 1
ATOM 707 C C . GLU A 1 93 ? -8.908 -5.130 20.523 1.00 91.94 93 GLU A C 1
ATOM 709 O O . GLU A 1 93 ? -9.346 -5.114 21.673 1.00 91.94 93 GLU A O 1
ATOM 714 N N . LEU A 1 94 ? -8.626 -3.999 19.871 1.00 91.19 94 LEU A N 1
ATOM 715 C CA . LEU A 1 94 ? -8.788 -2.669 20.455 1.00 91.19 94 LEU A CA 1
ATOM 716 C C . LEU A 1 94 ? -10.243 -2.402 20.853 1.00 91.19 94 LEU A C 1
ATOM 718 O O . LEU A 1 94 ? -10.502 -1.875 21.938 1.00 91.19 94 LEU A O 1
ATOM 722 N N . TYR A 1 95 ? -11.202 -2.803 20.014 1.00 89.62 95 TYR A N 1
ATOM 723 C CA . TYR A 1 95 ? -12.619 -2.717 20.355 1.00 89.62 95 TYR A CA 1
ATOM 724 C C . TYR A 1 95 ? -12.979 -3.646 21.518 1.00 89.62 95 TYR A C 1
ATOM 726 O O . TYR A 1 95 ? -13.701 -3.236 22.424 1.00 89.62 95 TYR A O 1
ATOM 734 N N . ARG A 1 96 ? -12.444 -4.873 21.540 1.00 90.56 96 ARG A N 1
ATOM 735 C CA . ARG A 1 96 ? -12.672 -5.838 22.625 1.00 90.56 96 ARG A CA 1
ATOM 736 C C . ARG A 1 96 ? -12.195 -5.305 23.978 1.00 90.56 96 ARG A C 1
ATOM 738 O O . ARG A 1 96 ? -12.867 -5.526 24.979 1.00 90.56 96 ARG A O 1
ATOM 745 N N . GLN A 1 97 ? -11.064 -4.600 24.003 1.00 91.62 97 GLN A N 1
ATOM 746 C CA . GLN A 1 97 ? -10.481 -4.053 25.231 1.00 91.62 97 GLN A CA 1
ATOM 747 C C . GLN A 1 97 ? -11.139 -2.744 25.681 1.00 91.62 97 GLN A C 1
ATOM 749 O O . GLN A 1 97 ? -11.371 -2.547 26.870 1.00 91.62 97 GLN A O 1
ATOM 754 N N . THR A 1 98 ? -11.427 -1.837 24.746 1.00 91.38 98 THR A N 1
ATOM 755 C CA . THR A 1 98 ? -11.850 -0.464 25.080 1.00 91.38 98 THR A CA 1
ATOM 756 C C . THR A 1 98 ? -13.348 -0.220 24.913 1.00 91.38 98 THR A C 1
ATOM 758 O O . THR A 1 98 ? -13.868 0.771 25.422 1.00 91.38 98 THR A O 1
ATOM 761 N N . GLY A 1 99 ? -14.045 -1.063 24.145 1.00 87.19 99 GLY A N 1
ATOM 762 C CA . GLY A 1 99 ? -15.415 -0.820 23.683 1.00 87.19 99 GLY A CA 1
ATOM 763 C C . GLY A 1 99 ? -15.567 0.429 22.802 1.00 87.19 99 GLY A C 1
ATOM 764 O O . GLY A 1 99 ? -16.692 0.838 22.510 1.00 87.19 99 GLY A O 1
ATOM 765 N N . SER A 1 100 ? -14.458 1.068 22.405 1.00 85.38 100 SER A N 1
ATOM 766 C CA . SER A 1 100 ? -14.447 2.361 21.724 1.00 85.38 100 SER A CA 1
ATOM 767 C C . SER A 1 100 ? -14.267 2.195 20.224 1.00 85.38 100 SER A C 1
ATOM 7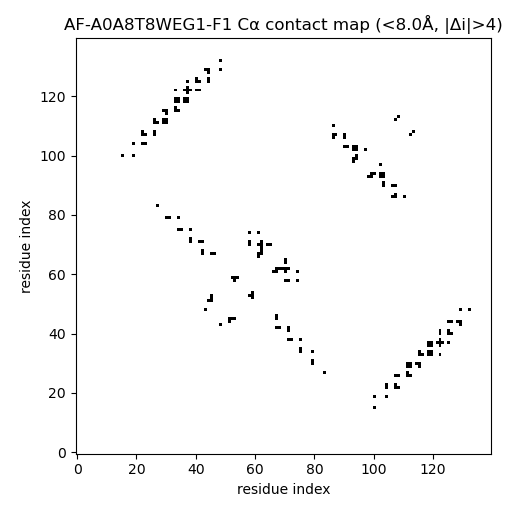69 O O . SER A 1 100 ? -13.191 1.870 19.729 1.00 85.38 100 SER A O 1
ATOM 771 N N . GLU A 1 101 ? -15.315 2.507 19.473 1.00 83.12 101 GLU A N 1
ATOM 772 C CA . GLU A 1 101 ? -15.243 2.498 18.009 1.00 83.12 101 GLU A CA 1
ATOM 773 C C . GLU A 1 101 ? -14.453 3.671 17.450 1.00 83.12 101 GLU A C 1
ATOM 775 O O . GLU A 1 101 ? -13.830 3.548 16.400 1.00 83.12 101 GLU A O 1
ATOM 780 N N . ALA A 1 102 ? -14.440 4.799 18.164 1.00 86.19 102 ALA A N 1
ATOM 781 C CA . ALA A 1 102 ? -13.611 5.936 17.791 1.00 86.19 102 ALA A CA 1
ATOM 782 C C . ALA A 1 102 ? -12.128 5.540 17.781 1.00 86.1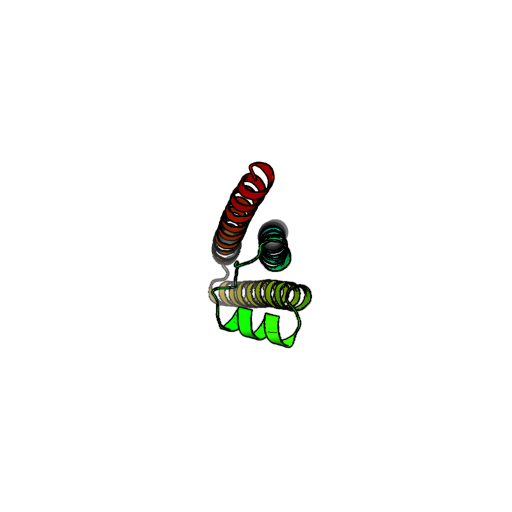9 102 ALA A C 1
ATOM 784 O O . ALA A 1 102 ? -11.409 5.904 16.857 1.00 86.19 102 ALA A O 1
ATOM 785 N N . ALA A 1 103 ? -11.693 4.726 18.750 1.00 87.69 103 ALA A N 1
ATOM 786 C CA . ALA A 1 103 ? -10.328 4.215 18.796 1.00 87.69 103 ALA A CA 1
ATOM 787 C C . ALA A 1 103 ? -10.020 3.304 17.592 1.00 87.69 103 ALA A C 1
ATOM 789 O O . ALA A 1 103 ? -8.988 3.472 16.945 1.00 87.69 103 ALA A O 1
ATOM 790 N N . THR A 1 104 ? -10.940 2.405 17.228 1.00 88.06 104 THR A N 1
ATOM 791 C CA . THR A 1 104 ? -10.803 1.547 16.038 1.00 88.06 104 THR A CA 1
ATOM 792 C C . THR A 1 104 ? -10.768 2.353 14.735 1.00 88.06 104 THR A C 1
ATOM 794 O O . THR A 1 104 ? -9.966 2.058 13.849 1.00 88.06 104 THR A O 1
ATOM 797 N N . VAL A 1 105 ? -11.601 3.391 14.605 1.00 87.94 105 VAL A N 1
ATOM 798 C CA . VAL A 1 105 ? -11.593 4.286 13.435 1.00 87.94 105 VAL A CA 1
ATOM 799 C C . VAL A 1 105 ? -10.277 5.055 13.351 1.00 87.94 105 VAL A C 1
ATOM 801 O O . VAL A 1 105 ? -9.688 5.109 12.275 1.00 87.94 105 VAL A O 1
ATOM 804 N N . CYS A 1 106 ? -9.779 5.595 14.466 1.00 89.62 106 CYS A N 1
ATOM 805 C CA . CYS A 1 106 ? -8.485 6.278 14.505 1.00 89.62 106 CYS A CA 1
ATOM 806 C C . CYS A 1 106 ? -7.331 5.344 14.125 1.00 89.62 106 CYS A C 1
ATOM 808 O O . CYS A 1 106 ? -6.458 5.752 13.364 1.00 89.62 106 CYS A O 1
ATOM 810 N N . LEU A 1 107 ? -7.348 4.089 14.592 1.00 91.50 107 LEU A N 1
ATOM 811 C CA . LEU A 1 107 ? -6.355 3.082 14.213 1.00 91.50 107 LEU A CA 1
ATOM 812 C C . LEU A 1 107 ? -6.358 2.842 12.699 1.00 91.50 107 LEU A C 1
ATOM 814 O O . LEU A 1 107 ? -5.309 2.921 12.066 1.00 91.50 107 LEU A O 1
ATOM 818 N N . ARG A 1 108 ? -7.535 2.587 12.111 1.00 90.81 108 ARG A N 1
ATOM 819 C CA . ARG A 1 108 ? -7.676 2.364 10.662 1.00 90.81 108 ARG A CA 1
ATOM 820 C C . ARG A 1 108 ? -7.254 3.587 9.858 1.00 90.81 108 ARG A C 1
ATOM 822 O O . ARG A 1 108 ? -6.535 3.447 8.876 1.00 90.81 108 ARG A O 1
ATOM 829 N N . PHE A 1 109 ? -7.675 4.779 10.279 1.00 89.00 109 PHE A N 1
ATOM 830 C CA . PHE A 1 109 ? -7.320 6.026 9.608 1.00 89.00 109 PHE A CA 1
ATOM 831 C C . PHE A 1 109 ? -5.813 6.282 9.659 1.00 89.00 109 PHE A C 1
ATOM 833 O O . PHE A 1 109 ? -5.217 6.582 8.630 1.00 89.00 109 PHE A O 1
ATOM 840 N N . GLY A 1 110 ? -5.192 6.111 10.829 1.00 91.38 110 GLY A N 1
ATOM 841 C CA . GLY A 1 110 ? -3.749 6.252 10.992 1.00 91.38 110 GLY A CA 1
ATOM 842 C C . GLY A 1 110 ? -2.987 5.238 10.145 1.00 91.38 110 GLY A C 1
ATOM 843 O O . GLY A 1 110 ? -2.162 5.619 9.325 1.00 91.38 110 GLY A O 1
ATOM 844 N N . ALA A 1 111 ? -3.307 3.951 10.271 1.00 92.12 111 ALA A N 1
ATOM 845 C CA . ALA A 1 111 ? -2.582 2.902 9.563 1.00 92.12 111 ALA A CA 1
ATOM 846 C C . ALA A 1 111 ? -2.752 2.991 8.038 1.00 92.12 111 ALA A C 1
ATOM 848 O O . ALA A 1 111 ? -1.762 3.085 7.311 1.00 92.12 111 ALA A O 1
ATOM 849 N N . TYR A 1 112 ? -3.994 3.000 7.540 1.00 92.12 112 TYR A N 1
ATOM 850 C CA . TYR A 1 112 ? -4.246 3.058 6.100 1.00 92.12 112 TYR A CA 1
ATOM 851 C C . TYR A 1 112 ? -3.841 4.406 5.508 1.00 92.12 112 TYR A C 1
ATOM 853 O O . TYR A 1 112 ? -3.245 4.432 4.435 1.00 92.12 112 TYR A O 1
ATOM 861 N N . GLY A 1 113 ? -4.108 5.515 6.203 1.00 91.12 113 GLY A N 1
ATOM 862 C CA . GLY A 1 113 ? -3.741 6.853 5.744 1.00 91.12 113 GLY A CA 1
ATOM 863 C C . GLY A 1 113 ? -2.230 7.021 5.606 1.00 91.12 113 GLY A C 1
ATOM 864 O O . GLY A 1 113 ? -1.756 7.398 4.534 1.00 91.12 113 GLY A O 1
ATOM 865 N N . THR A 1 114 ? -1.463 6.676 6.645 1.00 93.06 114 THR A N 1
ATOM 866 C CA . THR A 1 114 ? 0.002 6.783 6.615 1.00 93.06 114 THR A CA 1
ATOM 867 C C . THR A 1 114 ? 0.612 5.888 5.539 1.00 93.06 114 THR A C 1
ATOM 869 O O . THR A 1 114 ? 1.431 6.361 4.755 1.00 93.06 114 THR A O 1
ATOM 872 N N . LEU A 1 115 ? 0.196 4.621 5.438 1.00 92.44 115 LEU A N 1
ATOM 873 C CA . LEU A 1 115 ? 0.740 3.720 4.416 1.00 92.44 115 LEU A CA 1
ATOM 874 C C . LEU A 1 115 ? 0.390 4.171 2.998 1.00 92.44 115 LEU A C 1
ATOM 876 O O . LEU A 1 115 ? 1.241 4.128 2.114 1.00 92.44 115 LEU A O 1
ATOM 880 N N . SER A 1 116 ? -0.823 4.677 2.787 1.00 92.00 116 SER A N 1
ATOM 881 C CA . SER A 1 116 ? -1.221 5.189 1.475 1.00 92.00 116 SER A CA 1
ATOM 882 C C . SER A 1 116 ? -0.438 6.436 1.078 1.00 92.00 116 SER A C 1
ATOM 884 O O . SER A 1 116 ? -0.099 6.587 -0.094 1.00 92.00 116 SER A O 1
ATOM 886 N N . MET A 1 117 ? -0.104 7.313 2.033 1.00 93.94 117 MET A N 1
ATOM 887 C CA . MET A 1 117 ? 0.799 8.441 1.782 1.00 93.94 117 MET A CA 1
ATOM 888 C C . MET A 1 117 ? 2.192 7.958 1.378 1.00 93.94 117 MET A C 1
ATOM 890 O O . MET A 1 117 ? 2.739 8.460 0.401 1.00 93.94 117 MET A O 1
ATOM 894 N N . ILE A 1 118 ? 2.737 6.959 2.079 1.00 94.00 118 ILE A N 1
ATOM 895 C CA . ILE A 1 118 ? 4.052 6.384 1.763 1.00 94.00 118 ILE A CA 1
ATOM 896 C C . ILE A 1 118 ? 4.059 5.793 0.348 1.00 94.00 118 ILE A C 1
ATOM 898 O O . ILE A 1 118 ? 4.947 6.126 -0.434 1.00 94.00 118 ILE A O 1
ATOM 902 N N . TYR A 1 119 ? 3.066 4.976 -0.019 1.00 92.25 119 TYR A N 1
ATOM 903 C CA . TYR A 1 119 ? 3.005 4.391 -1.366 1.00 92.25 119 TYR A CA 1
ATOM 904 C C . TYR A 1 119 ? 2.742 5.431 -2.450 1.00 92.25 119 TYR A C 1
ATOM 906 O O . TYR A 1 119 ? 3.339 5.356 -3.515 1.00 92.25 119 TYR A O 1
ATOM 914 N N . SER A 1 120 ? 1.912 6.440 -2.180 1.00 91.00 120 SER A N 1
ATOM 915 C CA . SER A 1 120 ? 1.700 7.536 -3.133 1.00 91.00 120 SER A CA 1
ATOM 916 C C . SER A 1 120 ? 2.981 8.340 -3.358 1.00 91.00 120 SER A C 1
ATOM 918 O O . SER A 1 120 ? 3.277 8.721 -4.486 1.00 91.00 120 SER A O 1
ATOM 920 N N . TYR A 1 121 ? 3.763 8.572 -2.300 1.00 93.75 121 TYR A N 1
ATOM 921 C CA . TYR A 1 121 ? 5.053 9.246 -2.399 1.00 93.75 121 TYR A CA 1
ATOM 922 C C . TYR A 1 121 ? 6.078 8.407 -3.171 1.00 93.75 121 TYR A C 1
ATOM 924 O O . TYR A 1 121 ? 6.745 8.936 -4.055 1.00 93.75 121 TYR A O 1
ATOM 932 N N . ALA A 1 122 ? 6.165 7.103 -2.896 1.00 89.88 122 ALA A N 1
ATOM 933 C CA . ALA A 1 122 ? 7.017 6.186 -3.654 1.00 89.88 122 ALA A CA 1
ATOM 934 C C . ALA A 1 122 ? 6.628 6.153 -5.143 1.00 89.88 122 ALA A C 1
ATOM 936 O O . ALA A 1 122 ? 7.486 6.332 -6.004 1.00 89.88 122 ALA A O 1
ATOM 937 N N . ALA A 1 123 ? 5.330 6.049 -5.444 1.00 91.25 123 ALA A N 1
ATOM 938 C CA . ALA A 1 123 ? 4.817 6.093 -6.808 1.00 91.25 123 ALA A CA 1
ATOM 939 C C . ALA A 1 123 ? 5.161 7.410 -7.516 1.00 91.25 123 ALA A C 1
ATOM 941 O O . ALA A 1 123 ? 5.565 7.403 -8.676 1.00 91.25 123 ALA A O 1
ATOM 942 N N . TYR A 1 124 ? 5.034 8.542 -6.816 1.00 94.00 124 TYR A N 1
ATOM 943 C CA . TYR A 1 124 ? 5.419 9.851 -7.338 1.00 94.00 124 TYR A CA 1
ATOM 944 C C . TYR A 1 124 ? 6.915 9.914 -7.665 1.00 94.00 124 TYR A C 1
ATOM 946 O O . TYR A 1 124 ? 7.276 10.325 -8.762 1.00 94.00 124 TYR A O 1
ATOM 954 N N . GLN A 1 125 ? 7.782 9.461 -6.756 1.00 91.50 125 GLN A N 1
ATOM 955 C CA . GLN A 1 125 ? 9.229 9.442 -6.989 1.00 91.50 125 GLN A CA 1
ATOM 956 C C . GLN A 1 125 ? 9.605 8.531 -8.164 1.00 91.50 125 GLN A C 1
ATOM 958 O O . GLN A 1 125 ? 10.377 8.932 -9.033 1.00 91.50 125 GLN A O 1
ATOM 963 N N . ASN A 1 126 ? 8.997 7.345 -8.252 1.00 89.94 126 ASN A N 1
ATOM 964 C CA . ASN A 1 126 ? 9.184 6.443 -9.387 1.00 89.94 126 ASN A CA 1
ATOM 965 C C . ASN A 1 126 ? 8.715 7.094 -10.699 1.00 89.94 126 ASN A C 1
ATOM 967 O O . ASN A 1 126 ? 9.395 6.988 -11.715 1.00 89.94 126 ASN A O 1
ATOM 971 N N . ALA A 1 127 ? 7.584 7.805 -10.687 1.00 88.31 127 ALA A N 1
ATOM 972 C CA . ALA A 1 127 ? 7.073 8.512 -11.859 1.00 88.31 127 ALA A CA 1
ATOM 973 C C . ALA A 1 127 ? 7.993 9.659 -12.311 1.00 88.31 127 ALA A C 1
ATOM 975 O O . ALA A 1 127 ? 8.201 9.815 -13.512 1.00 88.31 127 ALA A O 1
ATOM 976 N N . VAL A 1 128 ? 8.567 10.424 -11.375 1.00 89.44 128 VAL A N 1
ATOM 977 C CA . VAL A 1 128 ? 9.563 11.469 -11.680 1.00 89.44 128 VAL A CA 1
ATOM 978 C C . VAL A 1 128 ? 10.807 10.850 -12.311 1.00 89.44 128 VAL A C 1
ATOM 980 O O . VAL A 1 128 ? 11.211 11.279 -13.387 1.00 89.44 128 VAL A O 1
ATOM 983 N N . LEU A 1 129 ? 11.349 9.778 -11.720 1.00 86.94 129 LEU A N 1
ATOM 984 C CA . LEU A 1 129 ? 12.486 9.050 -12.293 1.00 86.94 129 LEU A CA 1
ATOM 985 C C . LEU A 1 129 ? 12.191 8.559 -13.715 1.00 86.94 129 LEU A C 1
ATOM 987 O O . LEU A 1 129 ? 13.058 8.636 -14.585 1.00 86.94 129 LEU A O 1
ATOM 991 N N . ILE A 1 130 ? 10.971 8.079 -13.970 1.00 88.00 130 ILE A N 1
ATOM 992 C CA . ILE A 1 130 ? 10.556 7.670 -15.312 1.00 88.00 130 ILE A CA 1
ATOM 993 C C . ILE A 1 130 ? 10.519 8.858 -16.271 1.00 88.00 130 ILE A C 1
ATOM 995 O O . ILE A 1 130 ? 11.084 8.772 -17.361 1.00 88.00 130 ILE A O 1
ATOM 999 N N . ALA A 1 131 ? 9.882 9.959 -15.878 1.00 86.38 131 ALA A N 1
ATOM 1000 C CA . ALA A 1 131 ? 9.762 11.148 -16.711 1.00 86.38 131 ALA A CA 1
ATOM 1001 C C . ALA A 1 131 ? 11.135 11.732 -17.080 1.00 86.38 131 ALA A C 1
ATOM 1003 O O . ALA A 1 131 ? 11.379 12.018 -18.254 1.00 86.38 131 ALA A O 1
ATOM 1004 N N . ASP A 1 132 ? 12.047 11.826 -16.111 1.00 85.19 132 ASP A N 1
ATOM 1005 C CA . ASP A 1 132 ? 13.394 12.355 -16.319 1.00 85.19 132 ASP A CA 1
ATOM 1006 C C . ASP A 1 132 ? 14.179 11.491 -17.316 1.00 85.19 132 ASP A C 1
ATOM 1008 O O . ASP A 1 132 ? 14.737 12.007 -18.285 1.00 85.19 132 ASP A O 1
ATOM 1012 N N . ASN A 1 133 ? 14.152 10.164 -17.163 1.00 81.12 133 ASN A N 1
ATOM 1013 C CA . ASN A 1 133 ? 14.867 9.266 -18.073 1.00 81.12 133 ASN A CA 1
ATOM 1014 C C . ASN A 1 133 ? 14.253 9.229 -19.482 1.00 81.12 133 ASN A C 1
ATOM 1016 O O . ASN A 1 133 ? 14.992 9.179 -20.464 1.00 81.12 133 ASN A O 1
ATOM 1020 N N . VAL A 1 134 ? 12.924 9.305 -19.613 1.00 77.12 134 VAL A N 1
ATOM 1021 C CA . VAL A 1 134 ? 12.261 9.398 -20.927 1.00 77.12 134 VAL A CA 1
ATOM 1022 C C . VAL A 1 134 ? 12.594 10.722 -21.618 1.00 77.12 134 VAL A C 1
ATOM 1024 O O . VAL A 1 134 ? 12.826 10.740 -22.826 1.00 77.12 134 VAL A O 1
ATOM 1027 N N . SER A 1 135 ? 12.660 11.826 -20.870 1.00 68.81 135 SER A N 1
ATOM 1028 C CA . SER A 1 135 ? 13.007 13.136 -21.431 1.00 68.81 135 SER A CA 1
ATOM 1029 C C . SER A 1 135 ? 14.432 13.172 -21.993 1.00 68.81 135 SER A C 1
ATOM 1031 O O . SER A 1 135 ? 14.643 13.712 -23.076 1.00 68.81 135 SER A O 1
ATOM 1033 N N . ILE A 1 136 ? 15.387 12.519 -21.321 1.00 61.19 136 ILE A N 1
ATOM 1034 C CA . ILE A 1 136 ? 16.770 12.382 -21.796 1.00 61.19 136 ILE A CA 1
ATOM 1035 C C . ILE A 1 136 ? 16.817 11.580 -23.103 1.00 61.19 136 ILE A C 1
ATOM 1037 O O . ILE A 1 136 ? 17.521 11.967 -24.031 1.00 61.19 136 ILE A O 1
ATOM 1041 N N . TRP A 1 137 ? 16.029 10.508 -23.210 1.00 58.06 137 TRP A N 1
ATOM 1042 C CA . TRP A 1 137 ? 15.943 9.689 -24.424 1.00 58.06 137 TRP A CA 1
ATOM 1043 C C . TRP A 1 137 ? 15.338 10.412 -25.631 1.00 58.06 137 TRP A C 1
ATOM 1045 O O . TRP A 1 137 ? 15.653 10.057 -26.757 1.00 58.06 137 TRP A O 1
ATOM 1055 N N . LEU A 1 138 ? 14.466 11.401 -25.418 1.00 61.91 138 LEU A N 1
ATOM 1056 C CA . LEU A 1 138 ? 13.873 12.194 -26.503 1.00 61.91 138 LEU A CA 1
ATOM 1057 C C . LEU A 1 138 ? 14.770 13.351 -26.969 1.00 61.91 138 LEU A C 1
ATOM 1059 O O . LEU A 1 138 ? 14.496 13.949 -28.008 1.00 61.91 138 LEU A O 1
ATOM 1063 N N . LEU A 1 139 ? 15.799 13.696 -26.191 1.00 58.91 139 LEU A N 1
ATOM 1064 C CA . LEU A 1 139 ? 16.753 14.769 -26.490 1.00 58.91 139 LEU A CA 1
ATOM 1065 C C . LEU A 1 139 ? 18.066 14.262 -27.116 1.00 58.91 139 LEU A C 1
ATOM 1067 O O . LEU A 1 139 ? 18.887 15.086 -27.524 1.00 58.91 139 LEU A O 1
ATOM 1071 N N . LEU A 1 140 ? 18.259 12.941 -27.176 1.00 53.22 140 LEU A N 1
ATOM 1072 C CA . LEU A 1 140 ? 19.375 12.239 -27.824 1.00 53.22 140 LEU A CA 1
ATOM 1073 C C . LEU A 1 140 ? 18.947 11.688 -29.189 1.00 53.22 140 LEU A C 1
ATOM 1075 O O . LEU A 1 140 ? 19.794 11.733 -30.109 1.00 53.22 140 LEU A O 1
#

Organism: NCBI:txid1017351

Foldseek 3Di:
DDPVVVVVVVVVVVVLVVVLVVLLVVLLVLLLVLLVLLLVLQLCLVPPPPPDDDPDVVLNVQCVVPNSNVSSVVVSVVVSVVLSVCLVVVLVVCCVVPVDSVVSSVSSCVSSVVSSVVSNVSSVVSVVVVVVRVVVVVVD

Radius of gyration: 21.11 Å; Cα contacts (8 Å, |Δi|>4): 107; chains: 1; bounding box: 60×30×60 Å